Protein AF-A0A832K101-F1 (afdb_monomer_lite)

Radius of gyration: 20.39 Å; chains: 1; bounding box: 36×28×54 Å

Structure (mmCIF, N/CA/C/O backbone):
data_AF-A0A832K101-F1
#
_entry.id   AF-A0A832K101-F1
#
loop_
_atom_site.group_PDB
_atom_site.id
_atom_site.type_symbol
_atom_site.label_atom_id
_atom_site.label_alt_id
_atom_site.label_comp_id
_atom_site.label_asym_id
_atom_site.label_entity_id
_atom_site.label_seq_id
_atom_site.pdbx_PDB_ins_code
_atom_site.Cartn_x
_atom_site.Cartn_y
_atom_site.Cartn_z
_atom_site.occupancy
_atom_site.B_iso_or_equiv
_atom_site.auth_seq_id
_atom_site.auth_comp_id
_atom_site.auth_asym_id
_atom_site.auth_atom_id
_atom_site.pdbx_PDB_model_num
ATOM 1 N N . MET A 1 1 ? -22.526 0.966 1.811 1.00 50.31 1 MET A N 1
ATOM 2 C CA . MET A 1 1 ? -21.640 0.242 2.752 1.00 50.31 1 MET A CA 1
ATOM 3 C C . MET A 1 1 ? -20.342 1.021 2.888 1.00 50.31 1 MET A C 1
ATOM 5 O O . MET A 1 1 ? -19.813 1.452 1.873 1.00 50.31 1 MET A O 1
ATOM 9 N N . LYS A 1 2 ? -19.875 1.278 4.112 1.00 66.50 2 LYS A N 1
ATOM 10 C CA . LYS A 1 2 ? -18.607 1.976 4.382 1.00 66.50 2 LYS A CA 1
ATOM 11 C C . LYS A 1 2 ? -17.544 0.917 4.676 1.00 66.50 2 LYS A C 1
ATOM 13 O O . LYS A 1 2 ? -17.744 0.134 5.592 1.00 66.50 2 LYS A O 1
ATOM 18 N N . TYR A 1 3 ? -16.473 0.870 3.891 1.00 83.44 3 TYR A N 1
ATOM 19 C CA . TYR A 1 3 ? -15.421 -0.147 3.993 1.00 83.44 3 TYR A CA 1
ATOM 20 C C . TYR A 1 3 ? -14.045 0.505 4.149 1.00 83.44 3 TYR A C 1
ATOM 22 O O . TYR A 1 3 ? -13.782 1.551 3.549 1.00 83.44 3 TYR A O 1
ATOM 30 N N . LEU A 1 4 ? -13.174 -0.114 4.951 1.00 88.88 4 LEU A N 1
ATOM 31 C CA . LEU A 1 4 ? -11.756 0.228 4.990 1.00 88.88 4 LEU A CA 1
ATOM 32 C C . LEU A 1 4 ? -11.091 -0.366 3.748 1.00 88.88 4 LEU A C 1
ATOM 34 O O . LEU A 1 4 ? -11.301 -1.529 3.406 1.00 88.88 4 LEU A O 1
ATOM 38 N N . ARG A 1 5 ? -10.293 0.440 3.053 1.00 91.94 5 ARG A N 1
ATOM 39 C CA . ARG A 1 5 ? -9.553 0.006 1.866 1.00 91.94 5 ARG A CA 1
ATOM 40 C C . ARG A 1 5 ? -8.067 0.120 2.126 1.00 91.94 5 ARG A C 1
ATOM 42 O O . ARG A 1 5 ? -7.588 1.199 2.462 1.00 91.94 5 ARG A O 1
ATOM 49 N N . LEU A 1 6 ? -7.340 -0.962 1.887 1.00 92.88 6 LEU A N 1
ATOM 50 C CA . LEU A 1 6 ? -5.888 -0.997 1.966 1.00 92.88 6 LEU A CA 1
ATOM 51 C C . LEU A 1 6 ? -5.288 -1.107 0.561 1.00 92.88 6 LEU A C 1
ATOM 53 O O . LEU A 1 6 ? -5.775 -1.865 -0.278 1.00 92.88 6 LEU A O 1
ATOM 57 N N . ARG A 1 7 ? -4.248 -0.320 0.281 1.00 92.50 7 ARG A N 1
ATOM 58 C CA . ARG A 1 7 ? -3.483 -0.397 -0.971 1.00 92.50 7 ARG A CA 1
ATOM 59 C C . ARG A 1 7 ? -2.006 -0.116 -0.737 1.00 92.50 7 ARG A C 1
ATOM 61 O O . ARG A 1 7 ? -1.655 0.594 0.200 1.00 92.50 7 ARG A O 1
ATOM 68 N N . ILE A 1 8 ? -1.166 -0.606 -1.640 1.00 91.19 8 ILE A N 1
ATOM 69 C CA . ILE A 1 8 ? 0.271 -0.322 -1.668 1.00 91.19 8 ILE A CA 1
ATOM 70 C C . ILE A 1 8 ? 0.553 0.552 -2.886 1.00 91.19 8 ILE A C 1
ATOM 72 O O . ILE A 1 8 ? 0.041 0.288 -3.975 1.00 91.19 8 ILE A O 1
ATOM 76 N N . THR A 1 9 ? 1.285 1.645 -2.695 1.00 89.12 9 THR A N 1
ATOM 77 C CA . THR A 1 9 ? 1.706 2.520 -3.794 1.00 89.12 9 THR A CA 1
ATOM 78 C C . THR A 1 9 ? 2.836 1.869 -4.597 1.00 89.12 9 THR A C 1
ATOM 80 O O . THR A 1 9 ? 3.522 0.994 -4.075 1.00 89.12 9 THR A O 1
ATOM 83 N N . PRO A 1 10 ? 3.107 2.323 -5.833 1.00 81.25 10 PRO A N 1
ATOM 84 C CA . PRO A 1 10 ? 4.273 1.863 -6.595 1.00 81.25 10 PRO A CA 1
ATOM 85 C C . PRO A 1 10 ? 5.614 2.065 -5.867 1.00 81.25 10 PRO A C 1
ATOM 87 O O . PRO A 1 10 ? 6.562 1.340 -6.124 1.00 81.25 10 PRO A O 1
ATOM 90 N N . SER A 1 11 ? 5.679 3.008 -4.920 1.00 82.81 11 SER A N 1
ATOM 91 C CA . SER A 1 11 ? 6.834 3.239 -4.041 1.00 82.81 11 SER A CA 1
ATOM 92 C C . SER A 1 11 ? 6.928 2.278 -2.843 1.00 82.81 11 SER A C 1
ATOM 94 O O . SER A 1 11 ? 7.802 2.448 -2.000 1.00 82.81 11 SER A O 1
ATOM 96 N N . GLY A 1 12 ? 6.005 1.321 -2.696 1.00 81.44 12 GLY A N 1
ATOM 97 C CA . GLY A 1 12 ? 5.974 0.371 -1.575 1.00 81.44 12 GLY A CA 1
ATOM 98 C C . GLY A 1 12 ? 5.311 0.889 -0.292 1.00 81.44 12 GLY A C 1
ATOM 99 O O . GLY A 1 12 ? 5.269 0.174 0.711 1.00 81.44 12 GLY A O 1
ATOM 100 N N . THR A 1 13 ? 4.752 2.102 -0.302 1.00 89.12 13 THR A N 1
ATOM 101 C CA . THR A 1 13 ? 4.087 2.708 0.861 1.00 89.12 13 THR A CA 1
ATOM 102 C C . THR A 1 13 ? 2.663 2.173 1.022 1.00 89.12 13 THR A C 1
ATOM 104 O O . THR A 1 13 ? 1.878 2.160 0.072 1.00 89.12 13 THR A O 1
ATOM 107 N N . VAL A 1 14 ? 2.288 1.781 2.240 1.00 92.25 14 VAL A N 1
ATOM 108 C CA . VAL A 1 14 ? 0.921 1.345 2.557 1.00 92.25 14 VAL A CA 1
ATOM 109 C C . VAL A 1 14 ? 0.023 2.564 2.767 1.00 92.25 14 VAL A C 1
ATOM 111 O O . VAL A 1 14 ? 0.356 3.473 3.524 1.00 92.25 14 VAL A O 1
ATOM 114 N N . ARG A 1 15 ? -1.135 2.590 2.106 1.00 93.56 15 ARG A N 1
ATOM 115 C CA . ARG A 1 15 ? -2.184 3.596 2.308 1.00 93.56 15 ARG A CA 1
ATOM 116 C C . ARG A 1 15 ? -3.487 2.919 2.705 1.00 93.56 15 ARG A C 1
ATOM 118 O O . ARG A 1 15 ? -3.959 2.027 1.998 1.00 93.56 15 ARG A O 1
ATOM 125 N N . VAL A 1 16 ? -4.094 3.411 3.782 1.00 93.31 16 VAL A N 1
ATOM 126 C CA . VAL A 1 16 ? -5.427 3.002 4.235 1.00 93.31 16 VAL A CA 1
ATOM 127 C C . VAL A 1 16 ? -6.402 4.151 4.013 1.00 93.31 16 VAL A C 1
ATOM 129 O O . VAL A 1 16 ? -6.117 5.298 4.348 1.00 93.31 16 VAL A O 1
ATOM 132 N N . SER A 1 17 ? -7.544 3.856 3.405 1.00 93.25 17 SER A N 1
ATOM 133 C CA . SER A 1 17 ? -8.659 4.788 3.262 1.00 93.25 17 SER A CA 1
ATOM 134 C C . SER A 1 17 ? -9.796 4.309 4.147 1.00 93.25 17 SER A C 1
ATOM 136 O O . SER A 1 17 ? -10.259 3.179 3.991 1.00 93.25 17 SER A O 1
ATOM 138 N N . ALA A 1 18 ? -10.231 5.167 5.064 1.00 92.25 18 ALA A N 1
ATOM 139 C CA . ALA A 1 18 ? -11.278 4.864 6.024 1.00 92.25 18 ALA A CA 1
ATOM 140 C C . ALA A 1 18 ? -12.328 5.991 6.057 1.00 92.25 18 ALA A C 1
ATOM 142 O O . ALA A 1 18 ? -12.006 7.151 5.785 1.00 92.25 18 ALA A O 1
ATOM 143 N N . PRO A 1 19 ? -13.592 5.672 6.372 1.00 93.81 19 PRO A N 1
ATOM 144 C CA . PRO A 1 19 ? -14.605 6.670 6.688 1.00 93.81 19 PRO A CA 1
ATOM 145 C C . PRO A 1 19 ? -14.212 7.589 7.851 1.00 93.81 19 PRO A C 1
ATOM 147 O O . PRO A 1 19 ? -13.582 7.159 8.805 1.00 93.81 19 PRO A O 1
ATOM 150 N N . TRP A 1 20 ? -14.713 8.828 7.843 1.00 89.31 20 TRP A N 1
ATOM 151 C CA . TRP A 1 20 ? -14.370 9.840 8.857 1.00 89.31 20 TRP A CA 1
ATOM 152 C C . TRP A 1 20 ? -14.640 9.438 10.317 1.00 89.31 20 TRP A C 1
ATOM 154 O O . TRP A 1 20 ? -13.966 9.901 11.225 1.00 89.31 20 TRP A O 1
ATOM 164 N N . LYS A 1 21 ? -15.655 8.598 10.553 1.00 91.12 21 LYS A N 1
ATOM 165 C CA . LYS A 1 21 ? -16.050 8.162 11.902 1.00 91.12 21 LYS A CA 1
ATOM 166 C C . LYS A 1 21 ? -15.344 6.879 12.357 1.00 91.12 21 LYS A C 1
ATOM 168 O O . LYS A 1 21 ? -15.675 6.367 13.420 1.00 91.12 21 LYS A O 1
ATOM 173 N N . THR A 1 22 ? -14.445 6.326 11.546 1.00 91.19 22 THR A N 1
ATOM 174 C CA . THR A 1 22 ? -13.713 5.106 11.893 1.00 91.19 22 THR A CA 1
ATOM 175 C C . THR A 1 22 ? -12.669 5.427 12.954 1.00 91.19 22 THR A C 1
ATOM 177 O O . THR A 1 22 ? -11.908 6.383 12.818 1.00 91.19 22 THR A O 1
ATOM 180 N N . SER 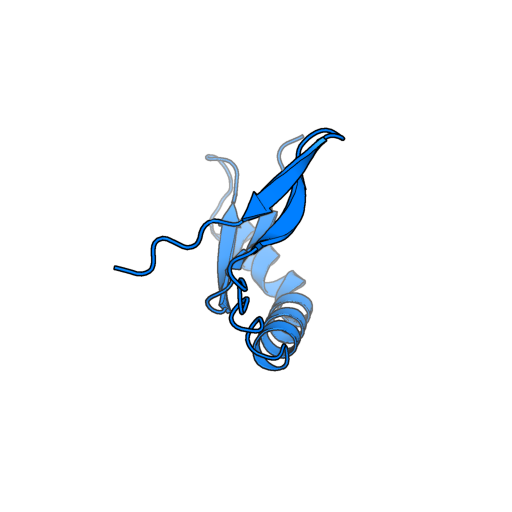A 1 23 ? -12.652 4.634 14.023 1.00 93.06 23 SER A N 1
ATOM 181 C CA . SER A 1 23 ? -11.691 4.808 15.111 1.00 93.06 23 SER A CA 1
ATOM 182 C C . SER A 1 23 ? -10.284 4.373 14.693 1.00 93.06 23 SER A C 1
ATOM 184 O O . SER A 1 23 ? -10.118 3.492 13.848 1.00 93.06 23 SER A O 1
ATOM 186 N N . TRP A 1 24 ? -9.257 4.942 15.325 1.00 93.44 24 TRP A N 1
ATOM 187 C CA . TRP A 1 24 ? -7.872 4.528 15.091 1.00 93.44 24 TRP A CA 1
ATOM 188 C C . TRP A 1 24 ? -7.630 3.054 15.423 1.00 93.44 24 TRP A C 1
ATOM 190 O O . TRP A 1 24 ? -7.013 2.358 14.625 1.00 93.44 24 TRP A O 1
ATOM 200 N N . ALA A 1 25 ? -8.199 2.552 16.522 1.00 94.44 25 ALA A N 1
ATOM 201 C CA . ALA A 1 25 ? -8.075 1.147 16.914 1.00 94.44 25 ALA A CA 1
ATOM 202 C C . ALA A 1 25 ? -8.627 0.184 15.845 1.00 94.44 25 ALA A C 1
ATOM 204 O O . ALA A 1 25 ? -8.064 -0.881 15.604 1.00 94.44 25 ALA A O 1
ATOM 205 N N . GLU A 1 26 ? -9.711 0.563 15.166 1.00 92.75 26 GLU A N 1
ATOM 206 C CA . GLU A 1 26 ? -10.287 -0.230 14.076 1.00 92.75 26 GLU A CA 1
ATOM 207 C C . GLU A 1 26 ? -9.390 -0.222 12.831 1.00 92.75 26 GLU A C 1
ATOM 209 O O . GLU A 1 26 ? -9.193 -1.264 12.205 1.00 92.75 26 GLU A O 1
ATOM 214 N N . ILE A 1 27 ? -8.782 0.927 12.508 1.00 92.38 27 ILE A N 1
ATOM 215 C CA . ILE A 1 27 ? -7.790 1.044 11.426 1.00 92.38 27 ILE A CA 1
ATOM 216 C C . ILE A 1 27 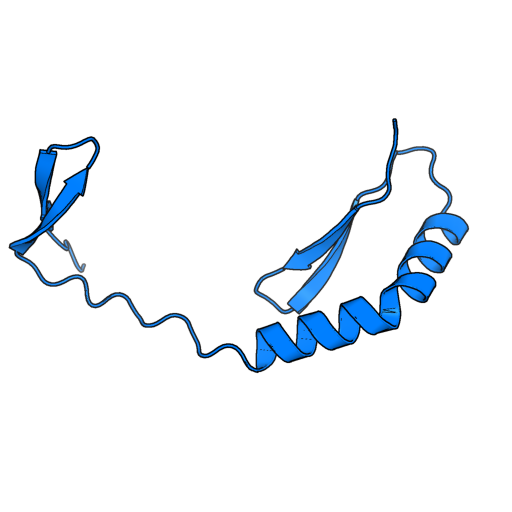? -6.553 0.193 11.737 1.00 92.38 27 ILE A C 1
ATOM 218 O O . ILE A 1 27 ? -6.088 -0.547 10.871 1.00 92.38 27 ILE A O 1
ATOM 222 N N . GLU A 1 28 ? -6.033 0.269 12.961 1.00 94.50 28 GLU A N 1
ATOM 223 C CA . GLU A 1 28 ? -4.872 -0.507 13.403 1.00 94.50 28 GLU A CA 1
ATOM 224 C C . GLU A 1 28 ? -5.149 -2.006 13.343 1.00 94.50 28 GLU A C 1
ATOM 226 O O . GLU A 1 28 ? -4.379 -2.744 12.728 1.00 94.50 28 GLU A O 1
ATOM 231 N N . ASN A 1 29 ? -6.274 -2.456 13.901 1.00 95.19 29 ASN A N 1
ATOM 232 C CA . ASN A 1 29 ? -6.662 -3.863 13.870 1.00 95.19 29 ASN A CA 1
ATOM 233 C C . ASN A 1 29 ? -6.812 -4.367 12.426 1.00 95.19 29 ASN A C 1
ATOM 235 O O . ASN A 1 29 ? -6.315 -5.437 12.079 1.00 95.19 29 ASN A O 1
ATOM 239 N N . PHE A 1 30 ? -7.412 -3.563 11.545 1.00 93.81 30 PHE A N 1
ATOM 240 C CA . PHE A 1 30 ? -7.522 -3.893 10.126 1.00 93.81 30 PHE A CA 1
ATOM 241 C C . PHE A 1 30 ? -6.150 -4.062 9.454 1.00 93.81 30 PHE A C 1
ATOM 243 O O . PHE A 1 30 ? -5.943 -5.028 8.716 1.00 93.81 30 PHE A O 1
ATOM 250 N N . VAL A 1 31 ? -5.190 -3.176 9.741 1.00 94.19 31 VAL A N 1
ATOM 251 C CA . VAL A 1 31 ? -3.814 -3.289 9.224 1.00 94.19 31 VAL A CA 1
ATOM 252 C C . VAL A 1 31 ? -3.111 -4.532 9.770 1.00 94.19 31 VAL A C 1
ATOM 254 O O . VAL A 1 31 ? -2.474 -5.244 8.994 1.00 94.19 31 VAL A O 1
ATOM 257 N N . GLN A 1 32 ? -3.253 -4.826 11.064 1.00 95.31 32 GLN A N 1
ATOM 258 C CA . GLN A 1 32 ? -2.660 -6.014 11.692 1.00 95.31 32 GLN A CA 1
ATOM 259 C C . GLN A 1 32 ? -3.203 -7.307 11.073 1.00 95.31 32 GLN A C 1
ATOM 261 O O . GLN A 1 32 ? -2.434 -8.183 10.679 1.00 95.31 32 GLN A O 1
ATOM 266 N N . GLN A 1 33 ? -4.520 -7.392 10.873 1.00 95.62 33 GLN A N 1
ATOM 267 C CA . GLN A 1 33 ? -5.161 -8.536 10.214 1.00 95.62 33 GLN A CA 1
ATOM 268 C C . GLN A 1 33 ? -4.653 -8.755 8.781 1.00 95.62 33 GLN A C 1
ATOM 270 O O . GLN A 1 33 ? -4.567 -9.890 8.319 1.00 95.62 33 GLN A O 1
ATOM 275 N N . HIS A 1 34 ? -4.281 -7.681 8.079 1.00 94.50 34 HIS A N 1
ATOM 276 C CA . HIS A 1 34 ? -3.807 -7.739 6.693 1.00 94.50 34 HIS A CA 1
ATOM 277 C C . HIS A 1 34 ? -2.275 -7.736 6.580 1.00 94.50 34 HIS A C 1
ATOM 279 O O . HIS A 1 34 ? -1.746 -7.686 5.469 1.00 94.50 34 HIS A O 1
ATOM 285 N N . GLN A 1 35 ? -1.535 -7.826 7.690 1.00 93.62 35 GLN A N 1
ATOM 286 C CA . GLN A 1 35 ? -0.077 -7.688 7.692 1.00 93.62 35 GLN A CA 1
ATOM 287 C C . GLN A 1 35 ? 0.629 -8.744 6.828 1.00 93.62 35 GLN A C 1
ATOM 289 O O . GLN A 1 35 ? 1.610 -8.428 6.152 1.00 93.62 35 GLN A O 1
ATOM 294 N N . GLY A 1 36 ? 0.115 -9.978 6.796 1.00 95.38 36 GLY A N 1
ATOM 295 C CA . GLY A 1 36 ? 0.631 -11.033 5.915 1.00 95.38 36 GLY A CA 1
ATOM 296 C C . GLY A 1 36 ? 0.493 -10.673 4.434 1.00 95.38 36 GLY A C 1
ATOM 297 O O . GLY A 1 36 ? 1.464 -10.744 3.681 1.00 95.38 36 GLY A O 1
ATOM 298 N N . TRP A 1 37 ? -0.688 -10.193 4.034 1.00 94.12 37 TRP A N 1
ATOM 299 C CA . TRP A 1 37 ? -0.945 -9.721 2.672 1.00 94.12 37 TRP A CA 1
ATOM 300 C C . TRP A 1 37 ? -0.078 -8.507 2.313 1.00 94.12 37 TRP A C 1
ATOM 302 O O . TRP A 1 37 ? 0.478 -8.458 1.218 1.00 94.12 37 TRP A O 1
ATOM 312 N N . ILE A 1 38 ? 0.093 -7.557 3.243 1.00 92.88 38 ILE A N 1
ATOM 313 C CA . ILE A 1 38 ? 0.934 -6.366 3.043 1.00 92.88 38 ILE A CA 1
ATOM 314 C C . ILE A 1 38 ? 2.365 -6.785 2.712 1.00 92.88 38 ILE A C 1
ATOM 316 O O . ILE A 1 38 ? 2.899 -6.366 1.687 1.00 92.88 38 ILE A O 1
ATOM 320 N N . LYS A 1 39 ? 2.965 -7.645 3.544 1.00 93.00 39 LYS A N 1
ATOM 321 C CA . LYS A 1 39 ? 4.340 -8.123 3.343 1.00 93.00 39 LYS A CA 1
ATOM 322 C C . LYS A 1 39 ? 4.491 -8.868 2.019 1.00 93.00 39 LYS A C 1
ATOM 324 O O . LYS A 1 39 ? 5.422 -8.584 1.272 1.00 93.00 39 LYS A O 1
ATOM 329 N N . ALA A 1 40 ? 3.557 -9.767 1.703 1.00 92.12 40 ALA A N 1
ATOM 330 C CA . ALA A 1 40 ? 3.570 -10.505 0.441 1.00 92.12 40 ALA A CA 1
ATOM 331 C C . ALA A 1 40 ? 3.505 -9.561 -0.769 1.00 92.12 40 ALA A C 1
ATOM 333 O O . ALA A 1 40 ? 4.285 -9.696 -1.709 1.00 92.12 40 ALA A O 1
ATOM 334 N N . LYS A 1 41 ? 2.628 -8.552 -0.723 1.00 90.75 41 LYS A N 1
ATOM 335 C CA . LYS A 1 41 ? 2.457 -7.610 -1.829 1.00 90.75 41 LYS A CA 1
ATOM 336 C C . LYS A 1 41 ? 3.626 -6.630 -1.965 1.00 90.75 41 LYS A C 1
ATOM 338 O O . LYS A 1 41 ? 3.969 -6.264 -3.086 1.00 90.75 41 LYS A O 1
ATOM 343 N N . GLN A 1 42 ? 4.270 -6.237 -0.863 1.00 90.50 42 GLN A N 1
ATOM 344 C CA . GLN A 1 42 ? 5.528 -5.478 -0.906 1.00 90.50 42 GLN A CA 1
ATOM 345 C C . GLN A 1 42 ? 6.662 -6.301 -1.521 1.00 90.50 42 GLN A C 1
ATOM 347 O O . GLN A 1 42 ? 7.397 -5.777 -2.353 1.00 90.50 42 GLN A O 1
ATOM 352 N N . ALA A 1 43 ? 6.780 -7.581 -1.155 1.00 89.81 43 ALA A N 1
ATOM 353 C CA . ALA A 1 43 ? 7.782 -8.476 -1.726 1.00 89.81 43 ALA A CA 1
ATOM 354 C C . ALA A 1 43 ? 7.556 -8.696 -3.231 1.00 89.81 43 ALA A C 1
ATOM 356 O O . ALA A 1 43 ? 8.500 -8.589 -4.005 1.00 89.81 43 ALA A O 1
ATOM 357 N N . GLU A 1 44 ? 6.309 -8.918 -3.660 1.00 88.50 44 GLU A N 1
ATOM 358 C CA . GLU A 1 44 ? 5.948 -9.015 -5.082 1.00 88.50 44 GLU A CA 1
ATOM 359 C C . GLU A 1 44 ? 6.309 -7.733 -5.845 1.00 88.50 44 GLU A C 1
ATOM 361 O O . GLU A 1 44 ? 6.850 -7.795 -6.945 1.00 88.50 44 GLU A O 1
ATOM 366 N N . LEU A 1 45 ? 6.041 -6.562 -5.256 1.00 86.12 45 LEU A N 1
ATOM 367 C CA . LEU A 1 45 ? 6.365 -5.277 -5.872 1.00 86.12 45 LEU A CA 1
ATOM 368 C C . LEU A 1 45 ? 7.878 -5.052 -5.979 1.00 86.12 45 LEU A C 1
ATOM 370 O O . LEU A 1 45 ? 8.334 -4.556 -7.002 1.00 86.12 45 LEU A O 1
ATOM 374 N N . ALA A 1 46 ? 8.641 -5.433 -4.953 1.00 84.31 46 ALA A N 1
ATOM 375 C CA . ALA A 1 46 ? 10.101 -5.345 -4.951 1.00 84.31 46 ALA A CA 1
ATOM 376 C C . ALA A 1 46 ? 10.755 -6.348 -5.916 1.00 84.31 46 ALA A C 1
ATOM 378 O O . ALA A 1 46 ? 11.795 -6.054 -6.496 1.00 84.31 46 ALA A O 1
ATOM 379 N N . ALA A 1 47 ? 10.142 -7.521 -6.097 1.00 85.25 47 ALA A N 1
ATOM 380 C CA . ALA A 1 47 ? 10.583 -8.535 -7.049 1.00 85.25 47 ALA A CA 1
ATOM 381 C C . ALA A 1 47 ? 10.164 -8.222 -8.492 1.00 85.25 47 ALA A C 1
ATOM 383 O O . ALA A 1 47 ? 10.677 -8.835 -9.430 1.00 85.25 47 ALA A O 1
ATOM 384 N N . ARG A 1 48 ? 9.220 -7.293 -8.692 1.00 80.56 48 ARG A N 1
ATOM 385 C CA . ARG A 1 48 ? 8.788 -6.903 -10.029 1.00 80.56 48 ARG A CA 1
ATOM 386 C C . ARG A 1 48 ? 9.955 -6.198 -10.727 1.00 80.56 48 ARG A C 1
ATOM 388 O O . ARG A 1 48 ? 10.448 -5.202 -10.196 1.00 80.56 48 ARG A O 1
ATOM 395 N N . PRO A 1 49 ? 10.382 -6.666 -11.912 1.00 71.56 49 PRO A N 1
ATOM 396 C CA . PRO A 1 49 ? 11.381 -5.946 -12.685 1.00 71.56 49 PRO A CA 1
ATOM 397 C C . PRO A 1 49 ? 10.869 -4.531 -12.952 1.00 71.56 49 PRO A C 1
ATOM 399 O O . PRO A 1 49 ? 9.663 -4.331 -13.154 1.00 71.56 49 PRO A O 1
ATOM 402 N N . ALA A 1 50 ? 11.781 -3.553 -12.926 1.00 68.06 50 ALA A N 1
ATOM 403 C CA . ALA A 1 50 ? 11.448 -2.190 -13.309 1.00 68.06 50 ALA A CA 1
ATOM 404 C C . ALA A 1 50 ? 10.699 -2.235 -14.650 1.00 68.06 50 ALA A C 1
ATOM 406 O O . ALA A 1 50 ? 11.097 -3.014 -15.526 1.00 68.06 50 ALA A O 1
ATOM 407 N N . PRO A 1 51 ? 9.589 -1.485 -14.803 1.00 63.66 51 PRO A N 1
ATOM 408 C CA . PRO A 1 51 ? 8.908 -1.436 -16.084 1.00 63.66 51 PRO A CA 1
ATOM 409 C C . PRO A 1 51 ? 9.954 -1.091 -17.147 1.00 63.66 51 PRO A C 1
ATOM 411 O O . PRO A 1 51 ? 10.757 -0.182 -16.905 1.00 63.66 51 PRO A O 1
ATOM 414 N N . PRO A 1 52 ? 10.001 -1.839 -18.266 1.00 58.78 52 PRO A N 1
ATOM 415 C CA . PRO A 1 52 ? 10.930 -1.520 -19.332 1.00 58.78 52 PRO A CA 1
ATOM 416 C C . PRO A 1 52 ? 10.708 -0.056 -1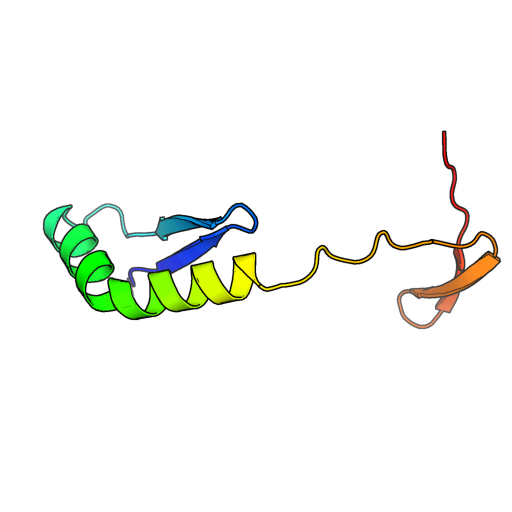9.693 1.00 58.78 52 PRO A C 1
ATOM 418 O O . PRO A 1 52 ? 9.561 0.395 -19.796 1.00 58.78 52 PRO A O 1
ATOM 421 N N . VAL A 1 53 ? 11.802 0.697 -19.814 1.00 62.06 53 VAL A N 1
ATOM 422 C CA . VAL A 1 53 ? 11.730 2.008 -20.450 1.00 62.06 53 VAL A CA 1
ATOM 423 C C . VAL A 1 53 ? 11.115 1.728 -21.810 1.00 62.06 53 VAL A C 1
ATOM 425 O O . VAL A 1 53 ? 11.645 0.915 -22.562 1.00 62.06 53 VAL A O 1
ATOM 428 N N . ALA A 1 54 ? 9.932 2.283 -22.061 1.00 60.38 54 ALA A N 1
ATOM 429 C CA . ALA A 1 54 ? 9.309 2.130 -23.357 1.00 60.38 54 ALA A CA 1
ATOM 430 C C . ALA A 1 54 ? 10.241 2.810 -24.361 1.00 60.38 54 ALA A C 1
ATOM 432 O O . ALA A 1 54 ? 10.335 4.038 -24.395 1.00 60.38 54 ALA A O 1
ATOM 433 N N . GLU A 1 55 ? 10.982 2.002 -25.115 1.00 57.06 55 GLU A N 1
ATOM 434 C CA . GLU A 1 55 ? 11.722 2.446 -26.287 1.00 57.06 55 GLU A CA 1
ATOM 435 C C . GLU A 1 55 ? 10.681 2.721 -27.364 1.00 57.06 55 GLU A C 1
ATOM 437 O O . GLU A 1 55 ? 10.381 1.898 -28.219 1.00 57.06 55 GLU A O 1
ATOM 442 N N . PHE A 1 56 ? 10.032 3.870 -27.228 1.00 59.78 56 PHE A N 1
ATOM 443 C CA . PHE A 1 56 ? 9.134 4.404 -28.225 1.00 59.78 56 PHE A CA 1
ATOM 444 C C . PHE A 1 56 ? 9.980 4.755 -29.450 1.00 59.78 56 PHE A C 1
ATOM 446 O O . PHE A 1 56 ? 10.685 5.763 -29.453 1.00 59.78 56 PHE A O 1
ATOM 453 N N . MET A 1 57 ? 9.981 3.881 -30.453 1.00 59.81 57 MET A N 1
ATOM 454 C CA . MET A 1 57 ? 10.714 4.118 -31.690 1.00 59.81 57 MET A CA 1
ATOM 455 C C . MET A 1 57 ? 9.923 5.079 -32.578 1.00 59.81 57 MET A C 1
ATOM 457 O O . MET A 1 57 ? 8.722 4.899 -32.797 1.00 59.81 57 MET A O 1
ATOM 461 N N . ASP A 1 58 ? 10.602 6.088 -33.121 1.00 58.03 58 ASP A N 1
ATOM 462 C CA . ASP A 1 58 ? 10.002 6.981 -34.110 1.00 58.03 58 ASP A CA 1
ATOM 463 C C . ASP A 1 58 ? 9.506 6.180 -35.319 1.00 58.03 58 ASP A C 1
ATOM 465 O O . ASP A 1 58 ? 10.254 5.421 -35.941 1.00 58.03 58 ASP A O 1
ATOM 469 N N . GLY A 1 59 ? 8.228 6.363 -35.655 1.00 60.00 59 GLY A N 1
ATOM 470 C CA . GLY A 1 59 ? 7.584 5.689 -36.782 1.00 60.00 59 GLY A CA 1
ATOM 471 C C . GLY A 1 59 ? 6.889 4.365 -36.453 1.00 60.00 59 GLY A C 1
ATOM 472 O O . GLY A 1 59 ? 6.322 3.757 -37.363 1.00 60.00 59 GLY A O 1
ATOM 473 N N . GLU A 1 60 ? 6.865 3.917 -35.193 1.00 68.06 60 GLU A N 1
ATOM 474 C CA . GLU A 1 60 ? 6.029 2.777 -34.800 1.00 68.06 60 GLU A CA 1
ATOM 475 C C . GLU A 1 60 ? 4.535 3.137 -34.909 1.00 68.06 60 GLU A C 1
ATOM 477 O O . GLU A 1 60 ? 4.097 4.207 -34.480 1.00 68.06 60 GLU A O 1
ATOM 482 N N . ASN A 1 61 ? 3.738 2.250 -35.513 1.00 72.88 61 ASN A N 1
ATOM 483 C CA . ASN A 1 61 ? 2.297 2.449 -35.659 1.00 72.88 61 ASN A CA 1
ATOM 484 C C . ASN A 1 61 ? 1.562 1.973 -34.401 1.00 72.88 61 ASN A C 1
ATOM 486 O O . ASN A 1 61 ? 1.438 0.770 -34.167 1.00 72.88 61 ASN A O 1
ATOM 490 N N . HIS A 1 62 ? 0.990 2.907 -33.644 1.00 72.44 62 HIS A N 1
ATOM 491 C CA . HIS A 1 62 ? 0.135 2.604 -32.498 1.00 72.44 62 HIS A CA 1
ATOM 492 C C . HIS A 1 62 ? -1.334 2.837 -32.831 1.00 72.44 62 HIS A C 1
ATOM 494 O O . HIS A 1 62 ? -1.710 3.853 -33.414 1.00 72.44 62 HIS A O 1
ATOM 500 N N . TYR A 1 63 ? -2.188 1.902 -32.417 1.00 78.44 63 TYR A N 1
ATOM 501 C CA . TYR A 1 63 ? -3.628 2.055 -32.565 1.00 78.44 63 TYR A CA 1
ATOM 502 C C . TYR A 1 63 ? -4.204 2.890 -31.421 1.00 78.44 63 TYR A C 1
ATOM 504 O O . TYR A 1 63 ? -4.202 2.462 -30.267 1.00 78.44 63 TYR A O 1
ATOM 512 N N . LEU A 1 64 ? -4.761 4.053 -31.754 1.00 72.75 64 LEU A N 1
ATOM 513 C CA . LEU A 1 64 ? -5.568 4.872 -30.855 1.00 72.75 64 LEU A CA 1
ATOM 514 C C . LEU A 1 64 ? -7.001 4.901 -31.394 1.00 72.75 64 LEU A C 1
ATOM 516 O O . LEU A 1 64 ? -7.241 5.313 -32.524 1.00 72.75 64 LEU A O 1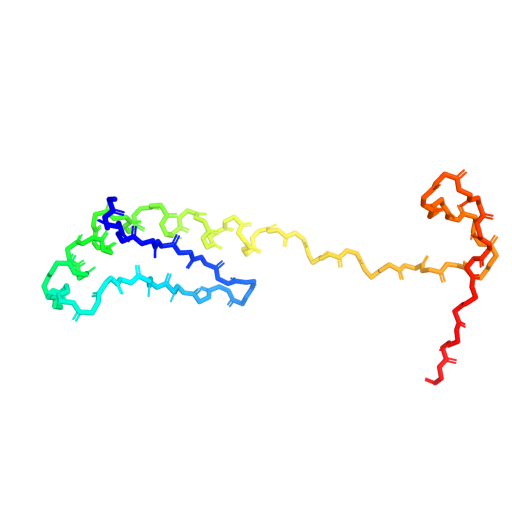
ATOM 520 N N . TRP A 1 65 ? -7.949 4.401 -30.598 1.00 85.19 65 TRP A N 1
ATOM 521 C CA . TRP A 1 65 ? -9.374 4.316 -30.960 1.00 85.19 65 TRP A CA 1
ATOM 522 C C . TRP A 1 65 ? -9.655 3.654 -32.322 1.00 85.19 65 TRP A C 1
ATOM 524 O O . TRP A 1 65 ? -10.579 4.038 -33.031 1.00 85.19 65 TRP A O 1
ATOM 534 N N . GLY A 1 66 ? -8.864 2.641 -32.687 1.00 85.44 66 GLY A N 1
ATOM 535 C CA . GLY A 1 66 ? -9.035 1.893 -33.938 1.00 85.44 66 GLY A CA 1
ATOM 536 C C . GLY A 1 66 ? -8.326 2.492 -35.155 1.00 85.44 66 GLY A C 1
ATOM 537 O O . GLY A 1 66 ? -8.364 1.887 -36.222 1.00 85.44 66 GLY A O 1
ATOM 538 N N . HIS A 1 67 ? -7.626 3.617 -35.004 1.00 79.12 67 HIS A N 1
ATOM 539 C CA . HIS A 1 67 ? -6.817 4.213 -36.066 1.00 79.12 67 HIS A CA 1
ATOM 540 C C . HIS A 1 67 ? -5.327 4.059 -35.762 1.00 79.12 67 HIS A C 1
AT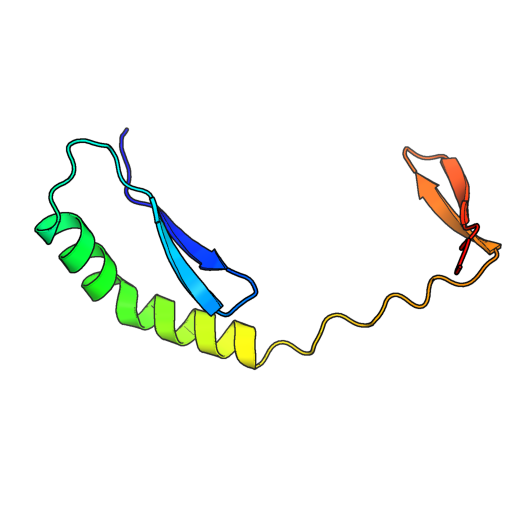OM 542 O O . HIS A 1 67 ? -4.902 4.281 -34.630 1.00 79.12 67 HIS A O 1
ATOM 548 N N . ALA A 1 68 ? -4.543 3.665 -36.769 1.00 81.44 68 ALA A N 1
ATOM 549 C CA . ALA A 1 68 ? -3.091 3.590 -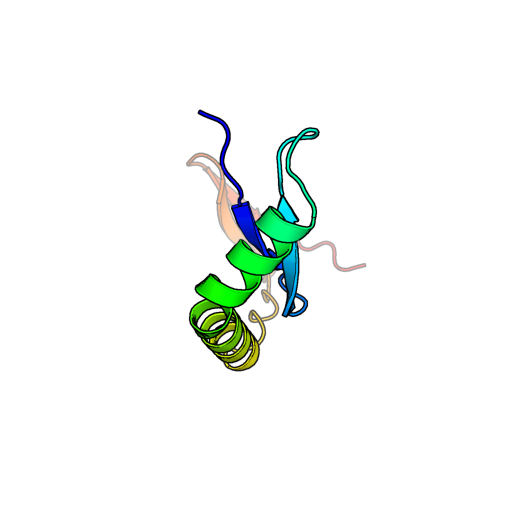36.667 1.00 81.44 68 ALA A CA 1
ATOM 550 C C . ALA A 1 68 ? -2.485 4.994 -36.793 1.00 81.44 68 ALA A C 1
ATOM 552 O O . ALA A 1 68 ? -2.733 5.695 -37.775 1.00 81.44 68 ALA A O 1
ATOM 553 N N . TYR A 1 69 ? -1.682 5.381 -35.808 1.00 78.38 69 TYR A N 1
ATOM 554 C CA . TYR A 1 69 ? -0.918 6.621 -35.794 1.00 78.38 69 TYR A CA 1
ATOM 555 C C . TYR A 1 69 ? 0.564 6.294 -35.680 1.00 78.38 69 TYR A C 1
ATOM 557 O O . TYR A 1 69 ? 0.954 5.491 -34.833 1.00 78.38 69 TYR A O 1
ATOM 565 N N . ALA A 1 70 ? 1.381 6.946 -36.503 1.00 77.44 70 ALA A N 1
ATOM 566 C CA . ALA A 1 70 ? 2.823 6.902 -36.343 1.00 77.44 70 ALA A CA 1
ATOM 567 C C . ALA A 1 70 ? 3.206 7.695 -35.092 1.00 77.44 70 ALA A C 1
ATOM 569 O O . ALA A 1 70 ? 2.813 8.857 -34.931 1.00 77.44 70 ALA A O 1
ATOM 570 N N . LEU A 1 71 ? 3.956 7.062 -34.199 1.00 75.94 71 LEU A N 1
ATOM 571 C CA . LEU A 1 71 ? 4.482 7.727 -33.025 1.00 75.94 71 LEU A CA 1
ATOM 572 C C . LEU A 1 71 ? 5.592 8.697 -33.432 1.00 75.94 71 LEU A C 1
ATOM 574 O O . LEU A 1 71 ? 6.556 8.307 -34.088 1.00 75.94 71 LEU A O 1
ATOM 578 N N . ALA A 1 72 ? 5.443 9.957 -33.027 1.00 69.38 72 ALA A N 1
ATOM 579 C CA . ALA A 1 72 ? 6.490 10.966 -33.103 1.00 69.38 72 ALA A CA 1
ATOM 580 C C . ALA A 1 72 ? 6.989 11.243 -31.683 1.00 69.38 72 ALA A C 1
ATOM 582 O O . ALA A 1 72 ? 6.311 11.911 -30.893 1.00 69.38 72 ALA A O 1
ATOM 583 N N . THR A 1 73 ? 8.156 10.709 -31.334 1.00 63.31 73 THR A N 1
ATOM 584 C CA . THR A 1 73 ? 8.804 11.014 -30.064 1.00 63.31 73 THR A CA 1
ATOM 585 C C . THR A 1 73 ? 9.582 12.316 -30.205 1.00 63.31 73 THR A C 1
ATOM 587 O O . THR A 1 73 ? 10.691 12.382 -30.717 1.00 63.31 73 THR A O 1
ATOM 590 N N . HIS A 1 74 ? 9.001 13.417 -29.730 1.00 55.44 74 HIS A N 1
ATOM 591 C CA . HIS A 1 74 ? 9.780 14.630 -29.496 1.00 55.44 74 HIS A CA 1
ATOM 592 C C . HIS A 1 74 ? 10.592 14.450 -28.209 1.00 55.44 74 HIS A C 1
ATOM 594 O O . HIS A 1 74 ? 10.218 14.958 -27.151 1.00 55.44 74 HIS A O 1
ATOM 600 N N . VAL A 1 75 ? 11.687 13.690 -28.283 1.00 56.41 75 VAL A N 1
ATOM 601 C CA . VAL A 1 75 ? 12.708 13.697 -27.231 1.00 56.41 75 VAL A CA 1
ATOM 602 C C . VAL A 1 75 ? 13.397 15.062 -27.300 1.00 56.41 75 VAL A C 1
ATOM 604 O O . VAL A 1 75 ? 13.972 15.416 -28.329 1.00 56.41 75 VAL A O 1
ATOM 607 N N . LYS A 1 76 ? 13.259 15.863 -26.242 1.00 43.41 76 LYS A N 1
ATOM 608 C CA . LYS A 1 76 ? 13.886 17.182 -26.108 1.00 43.41 76 LYS A CA 1
ATOM 609 C C . LYS A 1 76 ? 15.021 17.122 -25.101 1.00 43.41 76 LYS A C 1
ATOM 611 O O . LYS A 1 76 ? 14.841 16.413 -24.086 1.00 43.41 76 LYS A O 1
#

Foldseek 3Di:
DWDWDWDADLVLDIDIDGDPPDDPVNVVVVCVVCVVVSVVVSVVSVPDPDDPPPPQDQQDWDDDPNDTDGDDDPPD

Sequence (76 aa):
MKYLRLRITPSGTVRVSAPWKTSWAEIENFVQQHQGWIKAKQAELAARPAPPVAEFMDGENHYLWGHAYALATHVK

pLDDT: mean 81.48, std 13.69, range [43.41, 95.62]

Secondary structure (DSSP, 8-state):
----EEEE-TTS-EEEE--TT--HHHHHHHHHHTHHHHHHHHHHHHHSPPPPP----TT-EEEETTEEEE------